Protein AF-A0A968K3Y0-F1 (afdb_monomer)

Structure (mmCIF, N/CA/C/O backbone):
data_AF-A0A968K3Y0-F1
#
_entry.id   AF-A0A968K3Y0-F1
#
loop_
_atom_site.group_PDB
_atom_site.id
_atom_site.type_symbol
_atom_site.label_atom_id
_atom_site.label_alt_id
_atom_site.label_comp_id
_atom_site.label_asym_id
_atom_site.label_entity_id
_atom_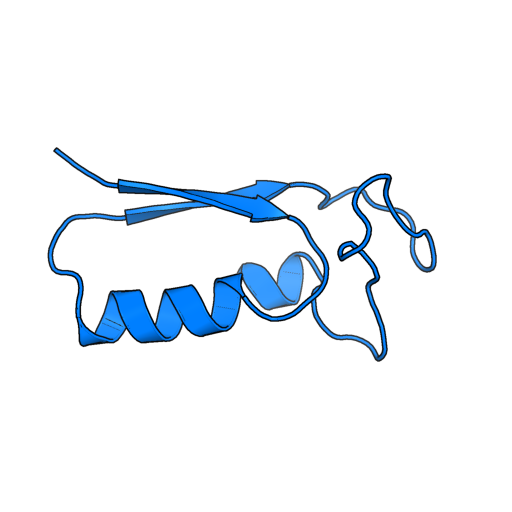site.label_seq_id
_atom_site.pdbx_PDB_ins_code
_atom_site.Cartn_x
_atom_site.Cartn_y
_atom_site.Cartn_z
_atom_site.occupancy
_atom_site.B_iso_or_equiv
_atom_site.auth_seq_id
_atom_site.auth_comp_id
_atom_site.auth_asym_id
_atom_site.auth_atom_id
_atom_site.pdbx_PDB_model_num
ATOM 1 N N . LYS A 1 1 ? -17.990 5.203 10.139 1.00 84.88 1 LYS A N 1
ATOM 2 C CA . LYS A 1 1 ? -16.884 6.150 9.832 1.00 84.88 1 LYS A CA 1
ATOM 3 C C . LYS A 1 1 ? -15.624 5.316 9.624 1.00 84.88 1 LYS A C 1
ATOM 5 O O . LYS A 1 1 ? -15.428 4.408 10.420 1.00 84.88 1 LYS A O 1
ATOM 10 N N . GLY A 1 2 ? -14.823 5.589 8.598 1.00 94.94 2 GLY A N 1
ATOM 11 C CA . GLY A 1 2 ? -13.605 4.832 8.279 1.00 94.94 2 GLY A CA 1
ATOM 12 C C . GLY A 1 2 ? -12.562 5.722 7.607 1.00 94.94 2 GLY A C 1
ATOM 13 O O . GLY A 1 2 ? -12.827 6.907 7.396 1.00 94.94 2 GLY A O 1
ATOM 14 N N . ILE A 1 3 ? -11.397 5.155 7.314 1.00 97.69 3 ILE A N 1
ATOM 15 C CA . ILE A 1 3 ? -10.280 5.813 6.626 1.00 97.69 3 ILE A CA 1
ATOM 16 C C . ILE A 1 3 ? -10.093 5.131 5.269 1.00 97.69 3 ILE A C 1
ATOM 18 O O . ILE A 1 3 ? -10.159 3.907 5.177 1.00 97.69 3 ILE A O 1
ATOM 22 N N . ILE A 1 4 ? -9.863 5.921 4.223 1.00 96.69 4 ILE A N 1
ATOM 23 C CA . ILE A 1 4 ? -9.433 5.410 2.921 1.00 96.69 4 ILE A CA 1
ATOM 24 C C . ILE A 1 4 ? -7.991 5.864 2.723 1.00 96.69 4 ILE A C 1
ATOM 26 O O . ILE A 1 4 ? -7.718 7.064 2.758 1.00 96.69 4 ILE A O 1
ATOM 30 N N . MET A 1 5 ? -7.086 4.906 2.550 1.00 96.06 5 MET A N 1
ATOM 31 C CA . MET A 1 5 ? -5.696 5.145 2.181 1.00 96.06 5 MET A CA 1
ATOM 32 C C . MET A 1 5 ? -5.566 4.981 0.667 1.00 96.06 5 MET A C 1
ATOM 34 O O . MET A 1 5 ? -5.934 3.941 0.126 1.00 96.06 5 MET A O 1
ATOM 38 N N . VAL A 1 6 ? -5.062 6.009 -0.012 1.00 94.94 6 VAL A N 1
ATOM 39 C CA . VAL A 1 6 ? -4.810 5.990 -1.458 1.00 94.94 6 VAL A CA 1
ATOM 40 C C . VAL A 1 6 ? -3.310 6.145 -1.656 1.00 94.94 6 VAL A C 1
ATOM 42 O O . VAL A 1 6 ? -2.760 7.197 -1.338 1.00 94.94 6 VAL A O 1
ATOM 45 N N . GLY A 1 7 ? -2.679 5.084 -2.141 1.00 91.69 7 GLY A N 1
ATOM 46 C CA . GLY A 1 7 ? -1.256 5.014 -2.449 1.00 91.69 7 GLY A CA 1
ATOM 47 C C . GLY A 1 7 ? -0.992 4.781 -3.933 1.00 91.69 7 GLY A C 1
ATOM 48 O O . GLY A 1 7 ? -1.917 4.639 -4.744 1.00 91.69 7 GLY A O 1
ATOM 49 N N . GLU A 1 8 ? 0.281 4.707 -4.289 1.00 90.31 8 GLU A N 1
ATOM 50 C CA . GLU A 1 8 ? 0.758 4.360 -5.629 1.00 90.31 8 GLU A CA 1
ATOM 51 C C . GLU A 1 8 ? 1.920 3.365 -5.543 1.00 90.31 8 GLU A C 1
ATOM 53 O O . GLU A 1 8 ? 2.552 3.205 -4.506 1.00 90.31 8 GLU A O 1
ATOM 58 N N . ILE A 1 9 ? 2.201 2.647 -6.629 1.00 86.00 9 ILE A N 1
ATOM 59 C CA . ILE A 1 9 ? 3.433 1.852 -6.726 1.00 86.00 9 ILE A CA 1
ATOM 60 C C . ILE A 1 9 ? 4.693 2.730 -6.582 1.00 86.00 9 ILE A C 1
ATOM 62 O O . ILE A 1 9 ? 4.711 3.900 -6.962 1.00 86.00 9 ILE A O 1
ATOM 66 N N . GLY A 1 10 ? 5.788 2.119 -6.136 1.00 83.19 10 GLY A N 1
ATOM 67 C CA . GLY A 1 10 ? 7.060 2.776 -5.837 1.00 83.19 10 GLY A CA 1
ATOM 68 C C . GLY A 1 10 ? 7.211 3.122 -4.353 1.00 83.19 10 GLY A C 1
ATOM 69 O O . GLY A 1 10 ? 6.236 3.348 -3.645 1.00 83.19 10 GLY A O 1
ATOM 70 N N . GLY A 1 11 ? 8.454 3.124 -3.866 1.00 85.38 11 GLY A N 1
ATOM 71 C CA . GLY A 1 11 ? 8.755 3.361 -2.447 1.00 85.38 11 GLY A CA 1
ATOM 72 C C . GLY A 1 11 ? 8.156 2.316 -1.489 1.00 85.38 11 GLY A C 1
ATOM 73 O O . GLY A 1 11 ? 7.676 1.273 -1.928 1.00 85.38 11 GLY A O 1
ATOM 74 N N . THR A 1 12 ? 8.204 2.609 -0.184 1.00 88.75 12 THR A N 1
ATOM 75 C CA . THR A 1 12 ? 7.802 1.708 0.924 1.00 88.75 12 THR A CA 1
ATOM 76 C C . THR A 1 12 ? 6.778 2.328 1.885 1.00 88.75 12 THR A C 1
ATOM 78 O O . THR A 1 12 ? 6.529 1.800 2.967 1.00 88.75 12 THR A O 1
ATOM 81 N N . ALA A 1 13 ? 6.224 3.493 1.536 1.00 90.75 13 ALA A N 1
ATOM 82 C CA . ALA A 1 13 ? 5.414 4.287 2.457 1.00 90.75 13 ALA A CA 1
ATOM 83 C C . ALA A 1 13 ? 4.105 3.583 2.843 1.00 90.75 13 ALA A C 1
ATOM 85 O O . ALA A 1 13 ? 3.655 3.697 3.980 1.00 90.75 13 ALA A O 1
ATOM 86 N N . GLU A 1 14 ? 3.491 2.856 1.914 1.00 92.94 14 GLU A N 1
ATOM 87 C CA . GLU A 1 14 ? 2.265 2.099 2.150 1.00 92.94 14 GLU A CA 1
ATOM 88 C C . GLU A 1 14 ? 2.496 0.905 3.080 1.00 92.94 14 GLU A C 1
ATOM 90 O O . GLU A 1 14 ? 1.653 0.627 3.931 1.00 92.94 14 GLU A O 1
ATOM 95 N N . GLU A 1 15 ? 3.654 0.258 2.980 1.00 91.94 15 GLU A N 1
ATOM 96 C CA . GLU A 1 15 ? 4.085 -0.812 3.876 1.00 91.94 15 GLU A CA 1
ATOM 97 C C . GLU A 1 15 ? 4.318 -0.273 5.300 1.00 91.94 15 GLU A C 1
ATOM 99 O O . GLU A 1 15 ? 3.778 -0.801 6.273 1.00 91.94 15 GLU A O 1
ATOM 104 N N . GLU A 1 16 ? 5.025 0.853 5.430 1.00 94.12 16 GLU A N 1
ATOM 105 C CA . GLU A 1 16 ? 5.216 1.547 6.714 1.00 94.12 16 GLU A CA 1
ATOM 106 C C . GLU A 1 16 ? 3.881 2.030 7.311 1.00 94.12 16 GLU A C 1
ATOM 108 O O . GLU A 1 16 ? 3.650 1.953 8.524 1.00 94.12 16 GLU A O 1
ATOM 113 N N . ALA A 1 17 ? 2.964 2.498 6.460 1.00 95.00 17 ALA A N 1
ATOM 114 C CA . ALA A 1 17 ? 1.622 2.884 6.869 1.00 95.00 17 ALA A CA 1
ATOM 115 C C . ALA A 1 17 ? 0.812 1.677 7.360 1.00 95.00 17 ALA A C 1
ATOM 117 O O . ALA A 1 17 ? 0.093 1.810 8.351 1.00 95.00 17 ALA A O 1
ATOM 118 N N . ALA A 1 18 ? 0.934 0.508 6.727 1.00 94.69 18 ALA A N 1
ATOM 119 C 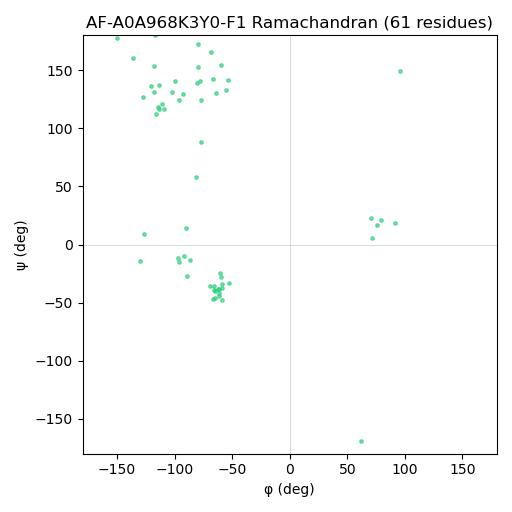CA . ALA A 1 18 ? 0.267 -0.716 7.166 1.00 94.69 18 ALA A CA 1
ATOM 120 C C . ALA A 1 18 ? 0.724 -1.136 8.574 1.00 94.69 18 ALA A C 1
ATOM 122 O O . ALA A 1 18 ? -0.120 -1.408 9.437 1.00 94.69 18 ALA A O 1
ATOM 123 N N . ASP A 1 19 ? 2.030 -1.087 8.849 1.00 96.12 19 ASP A N 1
ATOM 124 C CA . ASP A 1 19 ? 2.592 -1.364 10.179 1.00 96.12 19 ASP A CA 1
ATOM 125 C C . ASP A 1 19 ? 2.087 -0.374 11.237 1.00 96.12 1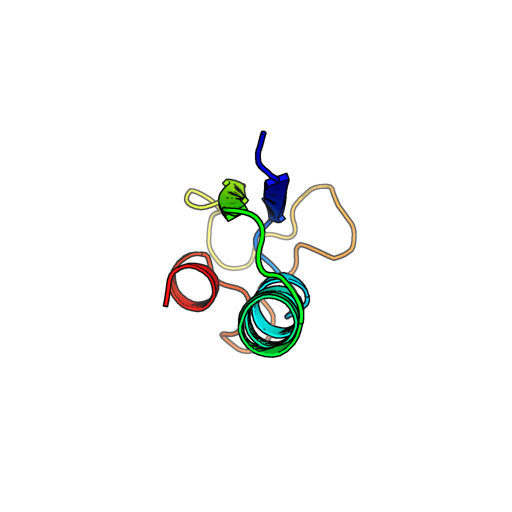9 ASP A C 1
ATOM 127 O O . ASP A 1 19 ? 1.704 -0.758 12.355 1.00 96.12 19 ASP A O 1
ATOM 131 N N . PHE A 1 20 ? 2.018 0.911 10.878 1.00 97.00 20 PHE A N 1
ATOM 132 C CA . PHE A 1 20 ? 1.469 1.942 11.751 1.00 97.00 20 PHE A CA 1
ATOM 133 C C . PHE A 1 20 ? -0.023 1.725 12.020 1.00 97.00 20 PHE A C 1
ATOM 135 O O . PHE A 1 20 ? -0.449 1.801 13.176 1.00 97.00 20 PHE A O 1
ATOM 142 N N . ILE A 1 21 ? -0.813 1.438 10.980 1.00 96.94 21 ILE A N 1
ATOM 143 C CA . ILE A 1 21 ? -2.256 1.188 11.071 1.00 96.94 21 ILE A CA 1
ATOM 144 C C . ILE A 1 21 ? -2.517 0.008 12.001 1.00 96.94 21 ILE A C 1
ATOM 146 O O . ILE A 1 21 ? -3.316 0.134 12.929 1.00 96.94 21 ILE A O 1
ATOM 150 N N . LYS A 1 22 ? -1.793 -1.099 11.815 1.00 95.06 22 LYS A N 1
ATOM 151 C CA . LYS A 1 22 ? -1.917 -2.304 12.642 1.00 95.06 22 LYS A CA 1
ATOM 152 C C . LYS A 1 22 ? -1.648 -2.033 14.122 1.00 95.06 22 LYS A C 1
ATOM 154 O O . LYS A 1 22 ? -2.314 -2.606 14.979 1.00 95.06 22 LYS A O 1
ATOM 159 N N . SER A 1 23 ? -0.682 -1.166 14.412 1.00 97.31 23 SER A N 1
ATOM 160 C CA . SER A 1 23 ? -0.226 -0.907 15.781 1.00 97.31 23 SER A CA 1
ATOM 161 C C . SER A 1 23 ? -0.999 0.214 16.486 1.00 97.31 23 SER A C 1
ATOM 163 O O . SER A 1 23 ? -1.088 0.210 17.711 1.00 97.31 23 SER A O 1
ATOM 165 N N . ASN A 1 24 ? -1.558 1.178 15.743 1.00 97.75 24 ASN A N 1
ATOM 166 C CA . ASN A 1 24 ? -2.029 2.448 16.314 1.00 97.75 24 ASN A CA 1
ATOM 167 C C . ASN A 1 24 ? -3.456 2.849 15.912 1.00 97.75 24 ASN A C 1
ATOM 169 O O . ASN A 1 24 ? -4.019 3.768 16.510 1.00 97.75 24 ASN A O 1
ATOM 173 N N . VAL A 1 25 ? -4.058 2.219 14.898 1.00 97.56 25 VAL A N 1
ATOM 174 C CA . VAL A 1 25 ? -5.329 2.678 14.320 1.00 97.56 25 VAL A CA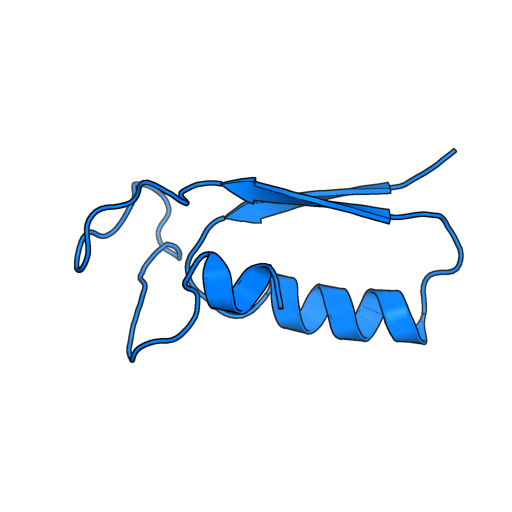 1
ATOM 175 C C . VAL A 1 25 ? -6.438 1.658 14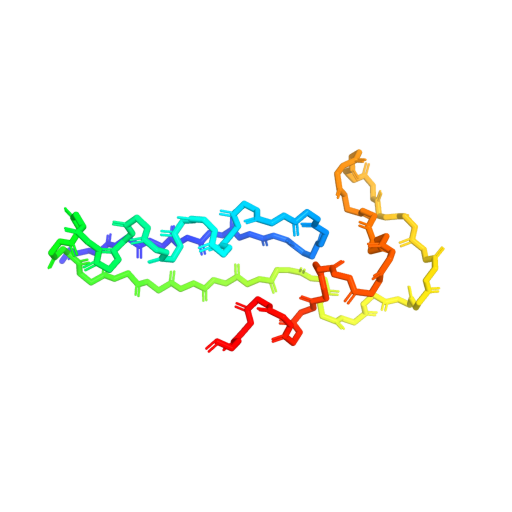.567 1.00 97.56 25 VAL A C 1
ATOM 177 O O . VAL A 1 25 ? -6.404 0.536 14.084 1.00 97.56 25 VAL A O 1
ATOM 180 N N . SER A 1 26 ? -7.479 2.078 15.291 1.00 96.62 26 SER A N 1
ATOM 181 C CA . SER A 1 26 ? -8.653 1.246 15.603 1.00 96.62 26 SER A CA 1
ATOM 182 C C . SER A 1 26 ? -9.850 1.471 14.673 1.00 96.62 26 SER A C 1
ATOM 184 O O . SER A 1 26 ? -10.818 0.711 14.700 1.00 96.62 26 SER A O 1
ATOM 186 N N . LYS A 1 27 ? -9.823 2.529 13.852 1.00 97.81 27 LYS A N 1
ATOM 187 C CA . LYS A 1 27 ? -10.868 2.778 12.848 1.00 97.81 27 LYS A CA 1
ATOM 188 C C . LYS A 1 27 ? -10.635 1.866 11.639 1.00 97.81 27 LYS A C 1
ATOM 190 O O . LYS A 1 27 ? -9.488 1.747 11.225 1.00 97.81 27 LYS A O 1
ATOM 195 N N . PRO A 1 28 ? -11.690 1.305 11.019 1.00 97.44 28 PRO A N 1
ATOM 196 C CA . PRO A 1 28 ? -11.539 0.536 9.788 1.00 97.44 28 PRO A CA 1
ATOM 197 C C . PRO A 1 28 ? -10.832 1.351 8.701 1.00 97.44 28 PRO A C 1
ATOM 199 O O . PRO A 1 28 ? -11.209 2.506 8.457 1.00 97.44 28 PRO A O 1
ATOM 202 N N . VAL A 1 29 ? -9.839 0.737 8.056 1.00 97.81 29 VAL A N 1
ATOM 203 C CA . VAL A 1 29 ? -9.069 1.323 6.955 1.00 97.81 29 VAL A CA 1
ATOM 204 C C . VAL A 1 29 ? -9.225 0.456 5.710 1.00 97.81 29 VAL A C 1
ATOM 206 O O . VAL A 1 29 ? -9.157 -0.766 5.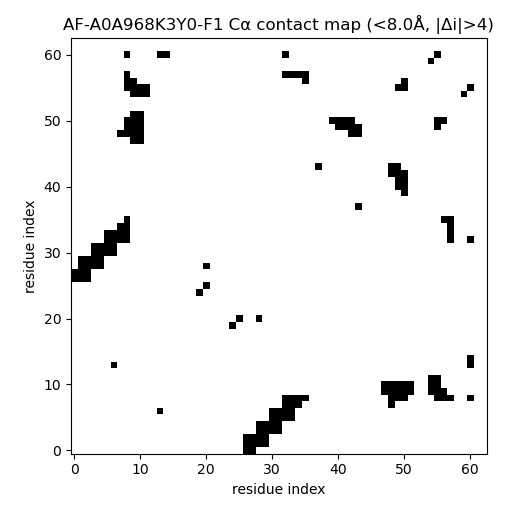799 1.00 97.81 29 VAL A O 1
ATOM 209 N N . VAL A 1 30 ? -9.434 1.089 4.557 1.00 97.00 30 VAL A N 1
ATOM 210 C CA . VAL A 1 30 ? -9.406 0.440 3.237 1.00 97.00 30 VAL A CA 1
ATOM 211 C C . VAL A 1 30 ? -8.278 1.063 2.421 1.00 97.00 30 VAL A C 1
ATOM 213 O O . VAL A 1 30 ? -8.183 2.289 2.362 1.00 97.00 30 VAL A O 1
ATOM 216 N N . GLY A 1 31 ? -7.432 0.233 1.812 1.00 94.88 31 GLY A N 1
ATOM 217 C CA . GLY A 1 31 ? -6.331 0.664 0.950 1.00 94.88 31 GLY A CA 1
ATOM 218 C C . GLY A 1 31 ? -6.673 0.551 -0.536 1.00 94.88 31 GLY A C 1
ATOM 219 O O . GLY A 1 31 ? -7.297 -0.418 -0.963 1.00 94.88 31 GLY A O 1
ATOM 220 N N . TYR A 1 32 ? -6.242 1.530 -1.325 1.00 93.94 32 TYR A N 1
ATOM 221 C CA . TYR A 1 32 ? -6.215 1.485 -2.784 1.00 93.94 32 TYR A CA 1
ATOM 222 C C . TYR A 1 32 ? -4.809 1.847 -3.261 1.00 93.94 32 TYR A C 1
ATOM 224 O O . TYR A 1 32 ? -4.297 2.897 -2.883 1.00 93.94 32 TYR A O 1
ATOM 232 N N . ILE A 1 33 ? -4.209 0.999 -4.098 1.00 91.88 33 ILE A N 1
ATOM 233 C CA . ILE A 1 33 ? -2.872 1.208 -4.666 1.00 91.88 33 ILE A CA 1
ATOM 234 C C . ILE A 1 33 ? -3.002 1.417 -6.174 1.00 91.88 33 ILE A C 1
ATOM 236 O O . ILE A 1 33 ? -3.445 0.530 -6.906 1.00 91.88 33 ILE A O 1
ATOM 240 N N . ALA A 1 34 ? -2.622 2.600 -6.649 1.00 89.50 34 ALA A N 1
ATOM 241 C CA . ALA A 1 34 ? -2.622 2.929 -8.066 1.00 89.50 34 ALA A CA 1
ATOM 242 C C . ALA A 1 34 ? -1.388 2.365 -8.790 1.00 89.50 34 ALA A C 1
ATOM 244 O O . ALA A 1 34 ? -0.308 2.241 -8.218 1.00 89.50 34 ALA A O 1
ATOM 245 N N . GLY A 1 35 ? -1.529 2.099 -10.093 1.00 86.94 35 GLY A N 1
ATOM 246 C CA . GLY A 1 35 ? -0.395 1.763 -10.963 1.00 86.94 35 GLY A CA 1
ATOM 247 C C . GLY A 1 35 ? -0.079 0.272 -11.099 1.00 86.94 35 GLY A C 1
ATOM 248 O O . GLY A 1 35 ? 0.990 -0.069 -11.589 1.00 86.94 35 GLY A O 1
ATOM 249 N N . VAL A 1 36 ? -1.016 -0.620 -10.760 1.00 83.75 36 VAL A N 1
ATOM 250 C CA . VAL A 1 36 ? -0.878 -2.083 -10.947 1.00 83.75 36 VAL A CA 1
ATOM 251 C C . VAL A 1 36 ? -0.508 -2.472 -12.387 1.00 83.75 36 VAL A C 1
ATOM 253 O O . VAL A 1 36 ? 0.235 -3.419 -12.610 1.00 83.7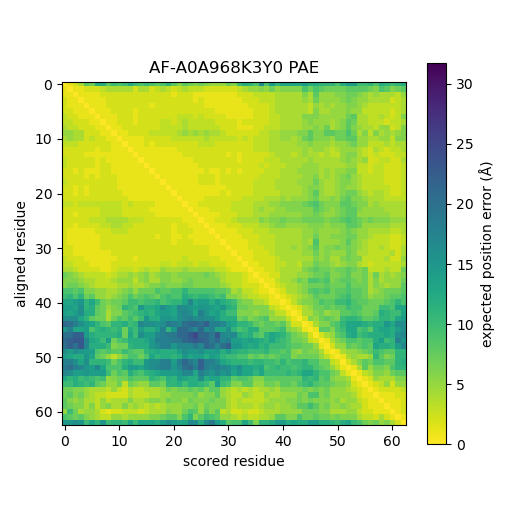5 36 VAL A O 1
ATOM 256 N N . THR A 1 37 ? -0.981 -1.722 -13.385 1.00 83.12 37 THR A N 1
ATOM 257 C CA . THR A 1 37 ? -0.711 -1.980 -14.811 1.00 83.12 37 THR A CA 1
ATOM 258 C C . THR A 1 37 ? 0.546 -1.274 -15.331 1.00 83.12 37 THR A C 1
ATOM 260 O O . THR A 1 37 ? 0.706 -1.106 -16.543 1.00 83.12 37 THR A O 1
ATOM 263 N N . ALA A 1 38 ? 1.407 -0.773 -14.445 1.00 80.12 38 ALA A N 1
ATOM 264 C CA . ALA A 1 38 ? 2.626 -0.086 -14.838 1.00 80.12 38 ALA A CA 1
ATOM 265 C C . ALA A 1 38 ? 3.589 -1.037 -15.568 1.00 80.12 38 ALA A C 1
ATOM 267 O O . ALA A 1 38 ? 3.892 -2.114 -15.053 1.00 80.12 38 ALA A O 1
ATOM 268 N N . PRO A 1 39 ? 4.120 -0.654 -16.744 1.00 74.31 39 PRO A N 1
ATOM 269 C CA . PRO A 1 39 ? 5.132 -1.454 -17.407 1.00 74.31 39 PRO A CA 1
ATOM 270 C C . PRO A 1 39 ? 6.432 -1.475 -16.581 1.00 74.31 39 PRO A C 1
ATOM 272 O O . PRO A 1 39 ? 6.823 -0.437 -16.032 1.00 74.31 39 PRO A O 1
ATOM 275 N N . PRO A 1 40 ? 7.140 -2.617 -16.527 1.00 72.56 40 PRO A N 1
ATOM 276 C CA . PRO A 1 40 ? 8.420 -2.723 -15.836 1.00 72.56 40 PRO A CA 1
ATOM 277 C C . PRO A 1 40 ? 9.423 -1.666 -16.308 1.00 72.56 40 PRO A C 1
ATOM 279 O O . PRO A 1 40 ? 9.504 -1.348 -17.495 1.00 72.56 40 PRO A O 1
ATOM 282 N N . GLY A 1 41 ? 10.204 -1.119 -15.375 1.00 68.62 41 GLY A N 1
ATOM 283 C CA . GLY A 1 41 ? 11.271 -0.164 -15.688 1.00 68.62 41 GLY A CA 1
ATOM 284 C C . GLY A 1 41 ? 10.800 1.228 -16.130 1.00 68.62 41 GLY A C 1
ATOM 285 O O . GLY A 1 41 ? 11.636 2.058 -16.488 1.00 68.62 41 GLY A O 1
ATOM 286 N N . LYS A 1 42 ? 9.493 1.526 -16.095 1.00 66.69 42 LYS A N 1
ATOM 287 C CA . LYS A 1 42 ? 8.989 2.886 -16.317 1.00 66.69 42 LYS A CA 1
ATOM 288 C C . LYS A 1 42 ? 8.822 3.647 -15.011 1.00 66.69 42 LYS A C 1
ATOM 290 O O . LYS A 1 42 ? 8.139 3.205 -14.095 1.00 66.69 42 LYS A O 1
ATOM 295 N N . ARG A 1 43 ? 9.384 4.855 -14.993 1.00 64.75 43 ARG A N 1
ATOM 296 C CA . ARG A 1 43 ? 9.071 5.885 -14.005 1.00 64.75 43 ARG A CA 1
ATOM 297 C C . ARG A 1 43 ? 7.731 6.524 -14.363 1.00 64.75 43 ARG A C 1
ATOM 299 O O . ARG A 1 43 ? 7.573 7.000 -15.491 1.00 64.75 43 ARG A O 1
ATOM 306 N N . MET A 1 44 ? 6.785 6.525 -13.428 1.00 67.69 44 MET A N 1
ATOM 307 C CA . MET A 1 44 ? 5.524 7.255 -13.602 1.00 67.69 44 MET A CA 1
ATOM 308 C C . MET A 1 44 ? 5.706 8.751 -13.317 1.00 67.69 44 MET A C 1
ATOM 310 O O . MET A 1 44 ? 6.782 9.199 -12.927 1.00 67.69 44 MET A O 1
ATOM 314 N N . GLY A 1 45 ? 4.668 9.547 -13.590 1.00 61.81 45 GLY A N 1
ATOM 315 C CA . GLY A 1 45 ? 4.744 11.013 -13.553 1.00 61.81 45 GLY A CA 1
ATOM 316 C C . GLY A 1 45 ? 5.130 11.602 -12.189 1.00 61.81 45 GLY A C 1
ATOM 317 O O . GLY A 1 45 ? 5.758 12.659 -12.152 1.00 61.81 45 GLY A O 1
ATOM 318 N N . HIS A 1 46 ? 4.814 10.920 -11.082 1.00 66.62 46 HIS A N 1
ATOM 319 C CA . HIS A 1 46 ? 5.267 11.314 -9.749 1.00 66.62 46 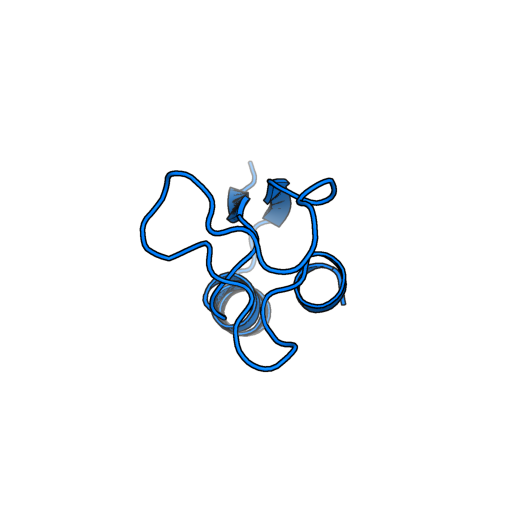HIS A CA 1
ATOM 320 C C . HIS A 1 46 ? 6.699 10.854 -9.483 1.00 66.62 46 HIS A C 1
ATOM 322 O O . HIS A 1 46 ? 7.104 9.737 -9.806 1.00 66.62 46 HIS A O 1
ATOM 328 N N . ALA A 1 47 ? 7.484 11.732 -8.857 1.00 52.94 47 ALA A N 1
ATOM 329 C CA . ALA A 1 47 ? 8.918 11.538 -8.706 1.00 52.94 47 ALA A CA 1
ATOM 330 C C . ALA A 1 47 ? 9.308 10.271 -7.916 1.00 52.94 47 ALA A C 1
ATOM 332 O O . ALA A 1 47 ? 10.415 9.782 -8.152 1.00 52.94 47 ALA A O 1
ATOM 333 N N . GLY A 1 48 ? 8.420 9.764 -7.046 1.00 57.75 48 GLY A N 1
ATOM 334 C CA . GLY A 1 48 ? 8.608 8.584 -6.190 1.00 57.75 48 GLY A CA 1
ATOM 335 C C . GLY A 1 48 ? 8.132 7.249 -6.777 1.00 57.75 48 GLY A C 1
ATOM 336 O O . GLY A 1 48 ? 8.498 6.201 -6.251 1.00 57.75 48 GLY A O 1
ATOM 337 N N . ALA A 1 49 ? 7.410 7.259 -7.902 1.00 60.94 49 ALA A N 1
ATOM 338 C CA . ALA A 1 49 ? 6.916 6.053 -8.565 1.00 60.94 49 ALA A CA 1
ATOM 339 C C . ALA A 1 49 ? 8.005 5.390 -9.431 1.00 60.94 49 ALA A C 1
ATOM 341 O O . ALA A 1 49 ? 7.886 5.246 -10.654 1.00 60.94 49 ALA A O 1
ATOM 342 N N . ILE A 1 50 ? 9.120 5.044 -8.787 1.00 62.56 50 ILE A N 1
ATOM 343 C CA . ILE A 1 50 ? 10.185 4.214 -9.342 1.00 62.56 50 ILE A CA 1
ATOM 344 C C . ILE A 1 50 ? 10.121 2.873 -8.615 1.00 62.56 50 ILE A C 1
ATOM 346 O O . ILE A 1 50 ? 10.370 2.796 -7.414 1.00 62.56 50 ILE A O 1
ATOM 350 N N . ILE A 1 51 ? 9.837 1.804 -9.359 1.00 62.12 51 ILE A N 1
ATOM 351 C CA . ILE A 1 51 ? 10.046 0.435 -8.881 1.00 62.12 51 ILE A CA 1
ATOM 352 C C . ILE A 1 51 ? 11.553 0.166 -8.983 1.00 62.12 51 ILE A C 1
ATOM 354 O O . ILE A 1 51 ? 12.061 -0.246 -10.027 1.00 62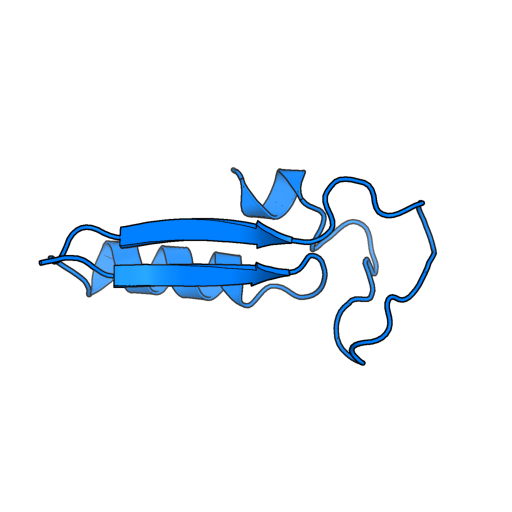.12 51 ILE A O 1
ATOM 358 N N . SER A 1 52 ? 12.302 0.494 -7.934 1.00 60.00 52 SER A N 1
ATOM 359 C CA . SER A 1 52 ? 13.753 0.288 -7.867 1.00 60.00 52 SER A CA 1
ATOM 360 C C . SER A 1 52 ? 14.090 -0.935 -7.021 1.00 60.00 52 SER A C 1
ATOM 362 O O . SER A 1 52 ? 13.619 -1.062 -5.895 1.00 60.00 52 SER A O 1
ATOM 364 N N . GLY A 1 53 ? 14.944 -1.821 -7.544 1.00 60.56 53 GLY A N 1
ATOM 365 C CA . GLY A 1 53 ? 15.493 -2.946 -6.777 1.00 60.56 53 GLY A CA 1
ATOM 366 C C . GLY A 1 53 ? 14.494 -4.056 -6.430 1.00 60.56 53 GLY A C 1
ATOM 367 O O . GLY A 1 53 ? 14.730 -4.781 -5.470 1.00 60.56 53 GLY A O 1
ATOM 368 N N . GLY A 1 54 ? 13.393 -4.182 -7.182 1.00 64.25 54 GLY A N 1
ATOM 369 C CA . GLY A 1 54 ? 12.371 -5.213 -6.954 1.00 64.25 54 GLY A CA 1
ATOM 370 C C . GLY A 1 54 ? 11.449 -4.945 -5.761 1.00 64.25 54 GLY A C 1
ATOM 371 O O . GLY A 1 54 ? 10.812 -5.878 -5.299 1.00 64.25 54 GLY A O 1
ATOM 372 N N . LYS A 1 55 ? 11.408 -3.702 -5.261 1.00 65.69 55 LYS A N 1
ATOM 373 C CA . LYS A 1 55 ? 10.520 -3.253 -4.181 1.00 65.69 55 LYS A CA 1
ATOM 374 C C . LYS A 1 55 ? 9.570 -2.162 -4.663 1.00 65.69 55 LYS A C 1
ATOM 376 O O . LYS A 1 55 ? 9.907 -1.401 -5.577 1.00 65.69 55 LYS A O 1
ATOM 381 N N . GLY A 1 56 ? 8.419 -2.058 -4.006 1.00 71.31 56 GLY A N 1
ATOM 382 C CA . GLY A 1 56 ? 7.380 -1.084 -4.329 1.00 71.31 56 GLY A CA 1
ATOM 383 C C . GLY A 1 56 ? 6.536 -1.500 -5.533 1.00 71.31 56 GLY A C 1
ATOM 384 O O . GLY A 1 56 ? 5.934 -0.645 -6.183 1.00 71.31 56 GLY A O 1
ATOM 385 N N . THR A 1 57 ? 6.504 -2.790 -5.873 1.00 78.00 57 THR A N 1
ATOM 386 C CA . THR A 1 57 ? 5.522 -3.314 -6.828 1.00 78.00 57 THR A CA 1
ATOM 387 C C . THR A 1 57 ? 4.117 -3.265 -6.225 1.00 78.00 57 THR A C 1
ATOM 389 O O . THR A 1 57 ? 3.944 -3.073 -5.024 1.00 78.00 57 THR A O 1
ATOM 392 N N . ALA A 1 58 ? 3.087 -3.426 -7.057 1.00 79.25 58 ALA A N 1
ATOM 393 C CA . ALA A 1 58 ? 1.726 -3.547 -6.541 1.00 79.25 58 ALA A CA 1
ATOM 394 C C . ALA A 1 58 ? 1.574 -4.780 -5.638 1.00 79.25 58 ALA A C 1
ATOM 396 O O . ALA A 1 58 ? 0.926 -4.692 -4.601 1.00 79.25 58 ALA A O 1
ATOM 397 N N . ASP A 1 59 ? 2.221 -5.888 -6.003 1.00 80.50 59 ASP A N 1
ATOM 398 C CA . ASP A 1 59 ? 2.180 -7.130 -5.232 1.00 80.50 59 ASP A CA 1
ATOM 399 C C . ASP A 1 59 ? 2.833 -6.958 -3.855 1.00 80.50 59 ASP A C 1
ATOM 401 O O . ASP A 1 59 ? 2.262 -7.401 -2.861 1.00 80.50 59 ASP A O 1
ATOM 405 N N . ASP A 1 60 ? 3.956 -6.230 -3.771 1.00 78.44 60 ASP A N 1
ATOM 406 C CA . ASP A 1 60 ? 4.589 -5.891 -2.485 1.00 78.44 60 ASP A CA 1
ATOM 407 C C . ASP A 1 60 ? 3.642 -5.100 -1.571 1.00 78.44 60 ASP A C 1
ATOM 409 O O . ASP A 1 60 ? 3.673 -5.264 -0.356 1.00 78.44 60 ASP A O 1
ATOM 413 N N . LYS A 1 61 ? 2.786 -4.252 -2.156 1.00 79.25 61 LYS A N 1
ATOM 414 C CA . LYS A 1 61 ? 1.852 -3.381 -1.424 1.00 79.25 61 LYS A CA 1
ATOM 415 C C . LYS A 1 61 ? 0.515 -4.047 -1.092 1.00 79.25 61 LYS A C 1
ATOM 417 O O . LYS A 1 61 ? -0.258 -3.488 -0.316 1.00 79.25 61 LYS A O 1
ATOM 422 N N . PHE A 1 62 ? 0.207 -5.192 -1.701 1.00 79.94 62 PHE A N 1
ATOM 423 C CA . PHE A 1 62 ? -1.009 -5.964 -1.422 1.00 79.94 62 PHE A CA 1
ATOM 424 C C . PHE A 1 62 ? -0.800 -7.104 -0.417 1.00 79.94 62 PHE A C 1
ATOM 426 O O . PHE A 1 62 ? -1.797 -7.648 0.065 1.00 79.94 62 PHE A O 1
ATOM 433 N N . ALA A 1 63 ? 0.453 -7.474 -0.140 1.00 68.62 63 ALA A N 1
ATOM 434 C CA . ALA A 1 63 ? 0.831 -8.504 0.828 1.00 68.62 63 ALA A CA 1
ATOM 435 C C . ALA A 1 63 ? 0.579 -8.072 2.284 1.00 68.62 63 ALA A C 1
ATOM 437 O O . ALA A 1 63 ? 0.209 -8.961 3.088 1.00 68.62 63 ALA A O 1
#

Radius of gyration: 12.39 Å; Cα contacts (8 Å, |Δi|>4): 86; chains: 1; bounding box: 32×20×34 Å

Sequence (63 aa):
KGIIMVGEIGGTAEEEAADFIKSNVSKPVVGYIAGVTAPPGKRMGHAGAIISGGKGTADDKFA

Mean predicted aligned error: 5.51 Å

Secondary structure (DSSP, 8-state):
--EEEEEESSSSHHHHHHHHHHHH--S-EEEEEE-TTPPTTPPPSSTT----TT-S-HHHHH-

Foldseek 3Di:
DAEEAEEEFADCVLVVVVVCCVVPNPGHYHYDYPDQVPDPPDDDPDPRNGCPPVPRHPVNNVD

Solvent-accessible surface area (backbone atoms only — not comparable to full-atom values): 3955 Å² total; per-residue (Å²): 132,71,46,78,47,81,49,55,36,18,54,60,65,67,57,54,46,49,57,46,38,75,75,73,51,88,62,57,72,46,81,45,70,44,63,72,84,59,62,87,92,52,69,51,96,51,94,61,26,41,62,58,93,89,39,22,43,53,67,70,70,72,111

Nearest PDB structures (foldseek):
  6pfn-assembly2_C  TM=9.595E-01  e=9.495E-07  Francisella tularensis subsp. tularensis SCHU S4
  2nua-assembly1_A  TM=9.559E-01  e=2.135E-06  Escherichia coli
  1jkj-assembly1_A  TM=9.423E-01  e=1.996E-06  Escherichia coli
  3ufx-assembly1_A  TM=9.368E-01  e=5.842E-05  Thermus aquaticus
  6mel-assembly1_A  TM=9.165E-01  e=3.181E-05  Campylobacter jejuni

pLDDT: mean 82.92, std 13.45, range [52.94, 97.81]